Protein AF-A0A928BWV3-F1 (afdb_monomer_lite)

Radius of gyration: 13.82 Å; chains: 1; bounding box: 40×20×38 Å

pLDDT: mean 79.35, std 13.7, range [36.91, 91.44]

Foldseek 3Di:
DDPPPQQFEWEWDDDPLWIFIFTDTVVDGDDGPDIGSQLVVSVVVRVVCCVVPVHHYDPCSVVVSVVVNVVVVVVVD

Sequence (77 aa):
MKAIKSKRVITAEKKGRVWKVYVKNPNKTESAVCHTKEPLKALRYAFHLKAKFGLNIGANFVDRLIHEHNTLKNVAV

Structure (mmCIF, N/CA/C/O backbone):
data_AF-A0A928BWV3-F1
#
_entry.id   AF-A0A928BWV3-F1
#
loop_
_atom_site.group_PDB
_atom_site.id
_atom_site.type_symbol
_atom_site.label_atom_id
_atom_site.label_alt_id
_atom_site.label_comp_id
_atom_site.label_asym_id
_atom_site.label_entity_id
_atom_site.label_seq_id
_atom_site.pdbx_PDB_in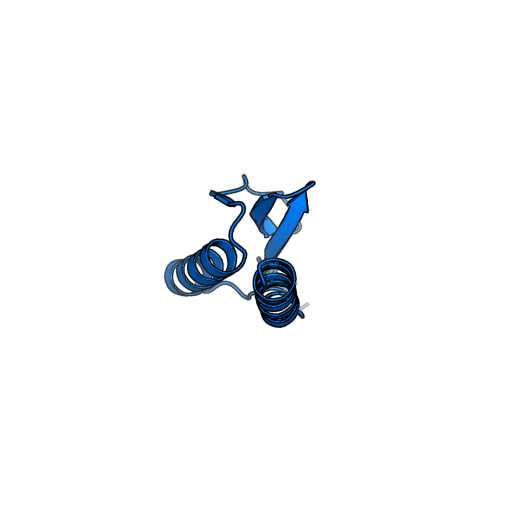s_code
_atom_site.Cartn_x
_atom_site.Cartn_y
_atom_site.Cartn_z
_atom_site.occupancy
_atom_site.B_iso_or_equiv
_atom_site.auth_seq_id
_atom_site.auth_comp_id
_atom_site.auth_asym_id
_atom_site.auth_atom_id
_atom_site.pdbx_PDB_model_num
ATOM 1 N N . MET A 1 1 ? -27.842 5.338 18.065 1.00 36.91 1 MET A N 1
ATOM 2 C CA . MET A 1 1 ? -27.117 5.813 16.862 1.00 36.91 1 MET A CA 1
ATOM 3 C C . MET A 1 1 ? -25.773 5.091 16.797 1.00 36.91 1 MET A C 1
ATOM 5 O O . MET A 1 1 ? -25.014 5.180 17.753 1.00 36.91 1 MET A O 1
ATOM 9 N N . LYS A 1 2 ? -25.507 4.282 15.757 1.00 39.19 2 LYS A N 1
ATOM 10 C CA . LYS A 1 2 ? -24.234 3.544 15.626 1.00 39.19 2 LYS A CA 1
ATOM 11 C C . LYS A 1 2 ? -23.099 4.555 15.454 1.00 39.19 2 LYS A C 1
ATOM 13 O O . LYS A 1 2 ? -23.086 5.280 14.466 1.00 39.19 2 LYS A O 1
ATOM 18 N N . ALA A 1 3 ? -22.166 4.589 16.405 1.00 45.97 3 ALA A N 1
ATOM 19 C CA . ALA A 1 3 ? -20.934 5.355 16.285 1.00 45.97 3 ALA A CA 1
ATOM 20 C C . ALA A 1 3 ? -20.259 4.996 14.955 1.00 45.97 3 ALA A C 1
ATOM 22 O O . ALA A 1 3 ? -19.923 3.832 14.713 1.00 45.97 3 ALA A O 1
ATOM 23 N N . ILE A 1 4 ? -20.094 5.989 14.082 1.00 48.06 4 ILE A N 1
ATOM 24 C CA . ILE A 1 4 ? -19.264 5.879 12.888 1.00 48.06 4 ILE A CA 1
ATOM 25 C C . ILE A 1 4 ? -17.846 5.685 13.420 1.00 48.06 4 ILE A C 1
ATOM 27 O O . ILE A 1 4 ? -17.147 6.643 13.730 1.00 48.06 4 ILE A O 1
ATOM 31 N N . LYS A 1 5 ? -17.443 4.426 13.636 1.00 50.41 5 LYS A N 1
ATOM 32 C CA . LYS A 1 5 ? -16.059 4.083 13.955 1.00 50.41 5 LYS A CA 1
ATOM 33 C C . LYS A 1 5 ? -15.239 4.627 12.797 1.00 50.41 5 LYS A C 1
ATOM 35 O O . LYS A 1 5 ? -15.320 4.070 11.705 1.00 50.41 5 LYS A O 1
ATOM 40 N N . SER A 1 6 ? -14.522 5.724 13.024 1.00 54.78 6 SER A N 1
ATOM 41 C CA . SER A 1 6 ? -13.549 6.306 12.104 1.00 54.78 6 SER A CA 1
ATOM 42 C C . SER A 1 6 ? -12.650 5.194 11.576 1.00 54.78 6 SER A C 1
ATOM 44 O O . SER A 1 6 ? -11.714 4.764 12.251 1.00 54.78 6 SER A O 1
ATOM 46 N N . LYS A 1 7 ? -12.986 4.638 10.405 1.00 68.56 7 LYS A N 1
ATOM 47 C CA . LYS A 1 7 ? -12.244 3.516 9.837 1.00 68.56 7 LYS A CA 1
ATOM 48 C C . LYS A 1 7 ? -10.925 4.090 9.343 1.00 68.56 7 LYS A C 1
ATOM 50 O O . LYS A 1 7 ? -10.873 4.718 8.292 1.00 68.56 7 LYS A O 1
ATOM 55 N N . ARG A 1 8 ? -9.871 3.902 10.133 1.00 78.06 8 ARG A N 1
ATOM 56 C CA . ARG A 1 8 ? -8.487 4.114 9.710 1.00 78.06 8 ARG A CA 1
ATOM 57 C C . ARG A 1 8 ? -8.207 3.178 8.540 1.00 78.06 8 ARG A C 1
ATOM 59 O O . ARG A 1 8 ? -8.397 1.966 8.663 1.00 78.06 8 ARG A O 1
ATOM 66 N N . VAL A 1 9 ? -7.791 3.742 7.412 1.00 85.56 9 VAL A N 1
ATOM 67 C CA . VAL A 1 9 ? -7.500 2.981 6.192 1.00 85.56 9 VAL A CA 1
ATOM 68 C C . VAL A 1 9 ? -6.062 3.239 5.774 1.00 85.56 9 VAL A C 1
ATOM 70 O O . VAL A 1 9 ? -5.621 4.383 5.696 1.00 85.56 9 VAL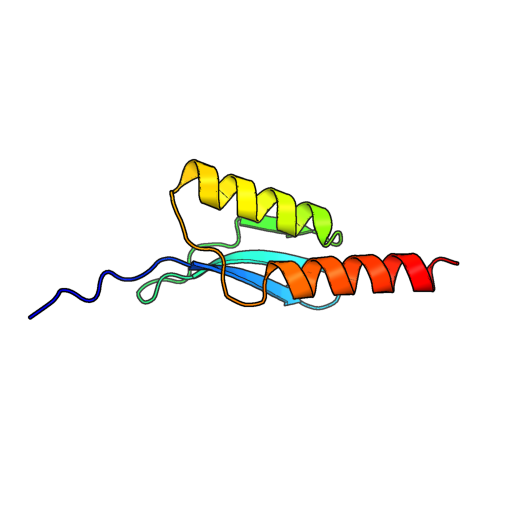 A O 1
ATOM 73 N N . ILE A 1 10 ? -5.325 2.169 5.499 1.00 88.00 10 ILE A N 1
ATOM 74 C CA . ILE A 1 10 ? -4.002 2.239 4.888 1.00 88.00 10 ILE A CA 1
ATOM 75 C C . ILE A 1 10 ? -4.199 2.556 3.409 1.00 88.00 10 ILE A C 1
ATOM 77 O O . ILE A 1 10 ? -4.881 1.821 2.693 1.00 88.00 10 ILE A O 1
ATOM 81 N N . THR A 1 11 ? -3.599 3.645 2.952 1.00 86.94 11 THR A N 1
ATOM 82 C CA . THR A 1 11 ? -3.644 4.079 1.558 1.00 86.94 11 THR A CA 1
ATOM 83 C C . THR A 1 11 ? -2.235 4.304 1.027 1.00 86.94 11 THR A C 1
ATOM 85 O O . THR A 1 11 ? -1.278 4.454 1.792 1.00 86.94 11 THR A O 1
ATOM 88 N N . ALA A 1 12 ? -2.099 4.284 -0.296 1.00 87.38 12 ALA A N 1
ATOM 89 C CA . ALA A 1 12 ? -0.864 4.627 -0.974 1.00 87.38 12 ALA A CA 1
ATOM 90 C C . ALA A 1 12 ? -1.153 5.653 -2.056 1.00 87.38 12 ALA A C 1
ATOM 92 O O . ALA A 1 12 ? -2.076 5.500 -2.855 1.00 87.38 12 ALA A O 1
ATOM 93 N N . GLU A 1 13 ? -0.320 6.682 -2.098 1.00 87.75 13 GLU A N 1
ATOM 94 C CA . GLU A 1 13 ? -0.336 7.680 -3.153 1.00 87.75 13 GLU A CA 1
ATOM 95 C C . GLU A 1 13 ? 0.992 7.673 -3.884 1.00 87.75 13 GLU A C 1
ATOM 97 O O . GLU A 1 13 ? 2.064 7.637 -3.278 1.00 87.75 13 GLU A O 1
ATOM 102 N N . LYS A 1 14 ? 0.919 7.750 -5.207 1.00 86.56 14 LYS A N 1
ATOM 103 C CA . LYS A 1 14 ? 2.089 7.930 -6.049 1.00 86.56 14 LYS A CA 1
ATOM 104 C C . LYS A 1 14 ? 2.328 9.423 -6.243 1.00 86.56 14 LYS A C 1
ATOM 106 O O . LYS A 1 14 ? 1.479 10.125 -6.784 1.00 86.56 14 LYS A O 1
ATOM 111 N N . LYS A 1 15 ? 3.492 9.911 -5.815 1.00 85.06 15 LYS A N 1
ATOM 112 C CA . LYS A 1 15 ? 3.989 11.255 -6.137 1.00 85.06 15 LYS A CA 1
ATOM 113 C C . LYS A 1 15 ? 5.210 11.113 -7.041 1.00 85.06 15 LYS A C 1
ATOM 115 O O . LYS A 1 15 ? 6.278 10.692 -6.596 1.00 85.06 15 LYS A O 1
ATOM 120 N N . GLY A 1 16 ? 5.040 11.428 -8.324 1.00 85.75 16 GLY A N 1
ATOM 121 C CA . GLY A 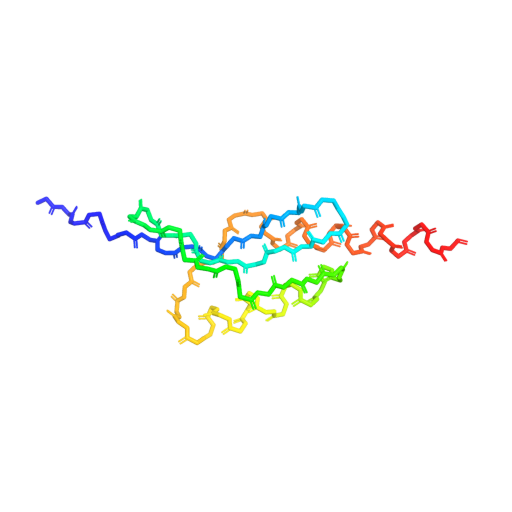1 16 ? 6.067 11.203 -9.343 1.00 85.75 16 GLY A CA 1
ATOM 122 C C . GLY A 1 16 ? 6.382 9.712 -9.499 1.00 85.75 16 GLY A C 1
ATOM 123 O O . GLY A 1 16 ? 5.493 8.918 -9.788 1.00 85.75 16 GLY A O 1
ATOM 124 N N . ARG A 1 17 ? 7.644 9.320 -9.279 1.00 83.75 17 ARG A N 1
ATOM 125 C CA . ARG A 1 17 ? 8.094 7.911 -9.305 1.00 83.75 17 ARG A CA 1
ATOM 126 C C . ARG A 1 17 ? 8.092 7.230 -7.928 1.00 83.75 17 ARG A C 1
ATOM 128 O O . ARG A 1 17 ? 8.598 6.121 -7.805 1.00 83.75 17 ARG A O 1
ATOM 135 N N . VAL A 1 18 ? 7.599 7.897 -6.882 1.00 87.62 18 VAL A N 1
ATOM 136 C CA . VAL A 1 18 ? 7.676 7.411 -5.497 1.00 87.62 18 VAL A CA 1
ATOM 137 C C . VAL A 1 18 ? 6.280 7.117 -4.961 1.00 87.62 18 VAL A C 1
ATOM 139 O O . VAL A 1 18 ? 5.405 7.983 -4.958 1.00 87.62 18 VAL A O 1
ATOM 142 N N . TRP A 1 19 ? 6.098 5.907 -4.449 1.00 88.62 19 TRP A N 1
ATOM 143 C CA . TRP A 1 19 ? 4.946 5.486 -3.669 1.00 88.62 19 TRP A CA 1
ATOM 144 C C . TRP A 1 19 ? 5.105 5.903 -2.209 1.00 88.62 19 TRP A C 1
ATOM 146 O O . TRP A 1 19 ? 6.128 5.636 -1.573 1.00 88.62 19 TRP A O 1
ATOM 156 N N . LYS A 1 20 ? 4.074 6.561 -1.681 1.00 88.62 20 LYS A N 1
ATOM 157 C CA . LYS A 1 20 ? 3.961 6.979 -0.286 1.00 88.62 20 LYS A CA 1
ATOM 158 C C . LYS A 1 20 ? 2.849 6.182 0.380 1.00 88.62 20 LYS A C 1
ATOM 160 O O . LYS A 1 20 ? 1.698 6.333 -0.017 1.00 88.62 20 LYS A O 1
ATOM 165 N N . VAL A 1 21 ? 3.177 5.362 1.377 1.00 88.06 21 VAL A N 1
ATOM 166 C CA . VAL A 1 21 ? 2.191 4.584 2.151 1.00 88.06 21 VAL A CA 1
ATOM 167 C C . VAL A 1 21 ? 1.940 5.272 3.485 1.00 88.06 21 VAL A C 1
ATOM 169 O O . VAL A 1 21 ? 2.883 5.595 4.213 1.00 88.06 21 VAL A O 1
ATOM 172 N N . TYR A 1 22 ? 0.670 5.490 3.812 1.00 86.62 22 TYR A N 1
ATOM 173 C CA . TYR A 1 22 ? 0.267 6.163 5.041 1.00 86.62 22 TYR A CA 1
ATOM 174 C C . TYR A 1 22 ? -1.119 5.715 5.508 1.00 86.62 22 TYR A C 1
ATOM 176 O O . TYR A 1 22 ? -1.884 5.095 4.767 1.00 86.62 22 TYR A O 1
ATOM 184 N N . VAL A 1 23 ? -1.443 6.019 6.764 1.00 85.56 23 VAL A N 1
ATOM 185 C CA . VAL A 1 23 ? -2.759 5.736 7.341 1.00 85.56 23 VAL A CA 1
ATOM 186 C C . VAL A 1 23 ? -3.612 6.994 7.233 1.00 85.56 23 VAL A C 1
ATOM 188 O O . VAL A 1 23 ? -3.310 8.024 7.833 1.00 85.56 23 VAL A O 1
ATOM 191 N N . LYS A 1 24 ? -4.693 6.919 6.458 1.00 81.12 24 LYS A N 1
ATOM 192 C CA . LYS A 1 24 ? -5.688 7.984 6.374 1.00 81.12 24 LYS A CA 1
ATOM 193 C C . LYS A 1 24 ? -6.668 7.823 7.533 1.00 81.12 24 LYS A C 1
ATOM 195 O O . LYS A 1 24 ? -7.378 6.819 7.625 1.00 81.12 24 LYS A O 1
ATOM 200 N N . ASN A 1 25 ? -6.691 8.812 8.418 1.00 78.75 25 ASN A N 1
ATOM 201 C CA . ASN A 1 25 ? -7.667 8.939 9.493 1.00 78.75 25 ASN A CA 1
ATOM 202 C C . ASN A 1 25 ? -8.642 10.065 9.097 1.00 78.75 25 ASN A C 1
ATOM 204 O O . ASN A 1 25 ? -8.179 11.114 8.648 1.00 78.75 25 ASN A O 1
ATOM 208 N N . PRO A 1 26 ? -9.967 9.906 9.253 1.00 67.19 26 PRO A N 1
ATOM 209 C CA . PRO A 1 26 ? -10.924 10.961 8.898 1.00 67.19 26 PRO A CA 1
ATOM 210 C C . PRO A 1 26 ? -10.721 12.261 9.692 1.00 67.19 26 PRO A C 1
ATOM 212 O O . PRO A 1 26 ? -11.047 13.327 9.186 1.00 67.19 26 PRO A O 1
ATOM 215 N N . ASN A 1 27 ? -10.118 12.185 10.884 1.00 67.81 27 ASN A N 1
ATOM 216 C CA . ASN A 1 27 ? -9.891 13.345 11.753 1.00 67.81 27 ASN A CA 1
ATOM 217 C C . ASN A 1 27 ? -8.426 13.820 11.784 1.00 67.81 27 ASN A C 1
ATOM 219 O O . ASN A 1 27 ? -8.120 14.795 12.465 1.00 67.81 27 ASN A O 1
ATOM 223 N N . LYS A 1 28 ? -7.500 13.118 11.111 1.00 64.12 28 LYS A N 1
ATOM 224 C CA . LYS A 1 28 ? -6.075 13.487 11.063 1.00 64.12 28 LYS A CA 1
ATOM 225 C C . LYS A 1 28 ? -5.350 12.720 9.957 1.00 64.12 28 LYS A C 1
ATOM 227 O O . LYS A 1 28 ? -5.375 11.494 9.929 1.00 64.12 28 LYS A O 1
ATOM 232 N N . THR A 1 29 ? -4.641 13.406 9.075 1.00 57.66 29 THR A N 1
ATOM 233 C CA . THR A 1 29 ? -3.705 12.728 8.170 1.00 57.66 29 THR A CA 1
ATOM 234 C C . THR A 1 29 ? -2.478 12.334 8.993 1.00 57.66 29 THR A C 1
ATOM 236 O O . THR A 1 29 ? -1.740 13.211 9.437 1.00 57.66 29 THR A O 1
ATOM 239 N N . GLU A 1 30 ? -2.284 11.044 9.283 1.00 63.34 30 GLU A N 1
ATOM 240 C CA . GLU A 1 30 ? -1.054 10.594 9.946 1.00 63.34 30 GLU A CA 1
ATOM 241 C C . GLU A 1 30 ? 0.120 10.618 8.960 1.00 63.34 30 GLU A C 1
ATOM 243 O O . GLU A 1 30 ? -0.051 10.416 7.754 1.00 63.34 30 GLU A O 1
ATOM 248 N N . SER A 1 31 ? 1.315 10.894 9.488 1.00 55.81 31 SER A N 1
ATOM 249 C CA . SER A 1 31 ? 2.550 11.035 8.718 1.00 55.81 31 SER A CA 1
ATOM 250 C C . SER A 1 31 ? 2.825 9.815 7.841 1.00 55.81 31 SER A C 1
ATOM 252 O O . SER A 1 31 ? 2.633 8.671 8.254 1.00 55.81 31 SER A O 1
ATOM 254 N N . ALA A 1 32 ? 3.304 10.063 6.620 1.00 59.50 32 ALA A N 1
ATOM 255 C CA . ALA A 1 32 ? 3.718 9.004 5.713 1.00 59.50 32 ALA A CA 1
ATOM 256 C C . ALA A 1 32 ? 4.884 8.212 6.302 1.00 59.50 32 ALA A C 1
ATOM 258 O O . ALA A 1 32 ? 5.905 8.787 6.674 1.00 59.50 32 ALA A O 1
ATOM 259 N N . VAL A 1 33 ? 4.714 6.892 6.390 1.00 68.12 33 VAL A N 1
ATOM 260 C CA . VAL A 1 33 ? 5.653 6.024 7.115 1.00 68.12 33 VAL A CA 1
ATOM 261 C C . VAL A 1 33 ? 6.585 5.274 6.155 1.00 68.12 33 VAL A C 1
ATOM 263 O O . VAL A 1 33 ? 7.651 4.819 6.557 1.00 68.12 33 VAL A O 1
ATOM 266 N N . CYS A 1 34 ? 6.238 5.185 4.865 1.00 80.31 34 CYS A N 1
ATOM 267 C CA . CYS A 1 34 ? 7.094 4.581 3.843 1.00 80.31 34 CYS A CA 1
ATOM 268 C C . CYS A 1 34 ? 7.124 5.419 2.558 1.00 80.31 34 CYS A C 1
ATOM 270 O O . CYS A 1 34 ? 6.076 5.794 2.028 1.00 80.31 34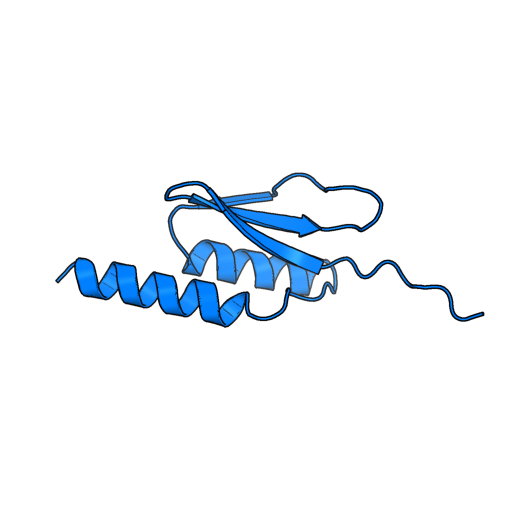 CYS A O 1
ATOM 272 N N . HIS A 1 35 ? 8.335 5.663 2.048 1.00 86.31 35 HIS A N 1
ATOM 273 C CA . HIS A 1 35 ? 8.611 6.276 0.751 1.00 86.31 35 HIS A CA 1
ATOM 274 C C . HIS A 1 35 ? 9.472 5.314 -0.069 1.00 86.31 35 HIS A C 1
ATOM 276 O O . HIS A 1 35 ? 10.605 5.026 0.312 1.00 86.31 35 HIS A O 1
ATOM 282 N N . THR A 1 36 ? 8.959 4.800 -1.184 1.00 86.44 36 THR A N 1
ATOM 283 C CA . THR A 1 36 ? 9.712 3.850 -2.016 1.00 86.44 36 THR A CA 1
ATOM 284 C C . THR A 1 36 ? 9.382 3.994 -3.494 1.00 86.44 36 THR A C 1
ATOM 286 O O . THR A 1 36 ? 8.258 4.321 -3.859 1.00 86.44 36 THR A O 1
ATOM 289 N N . LYS A 1 37 ? 10.365 3.752 -4.364 1.00 87.00 37 LYS A N 1
ATOM 290 C CA . LYS A 1 37 ? 10.151 3.667 -5.819 1.00 87.00 37 LYS A CA 1
ATOM 291 C C . LYS A 1 37 ? 9.630 2.290 -6.247 1.00 87.00 37 LYS A C 1
ATOM 293 O O . LYS A 1 37 ? 9.172 2.136 -7.370 1.00 87.00 37 LYS A O 1
ATOM 298 N N . GLU A 1 38 ? 9.688 1.301 -5.357 1.00 88.50 38 GLU A N 1
ATOM 299 C CA . GLU A 1 38 ? 9.305 -0.080 -5.642 1.00 88.50 38 GLU A CA 1
ATOM 300 C C . GLU A 1 38 ? 7.878 -0.367 -5.152 1.00 88.50 38 GLU A C 1
ATOM 302 O O . GLU A 1 38 ? 7.645 -0.385 -3.935 1.00 88.50 38 GLU A O 1
ATOM 307 N N . PRO A 1 39 ? 6.925 -0.659 -6.056 1.00 89.06 39 PRO A N 1
ATOM 308 C CA . PRO A 1 39 ? 5.535 -0.909 -5.675 1.00 89.06 39 PRO A CA 1
ATOM 309 C C . PRO A 1 39 ? 5.383 -2.090 -4.703 1.00 89.06 39 PRO A C 1
ATOM 311 O O . PRO A 1 39 ? 4.602 -2.027 -3.755 1.00 89.06 39 PRO A O 1
ATOM 314 N N . LEU A 1 40 ? 6.192 -3.144 -4.864 1.00 90.19 40 LEU A N 1
ATOM 315 C CA . LEU A 1 40 ? 6.170 -4.307 -3.968 1.00 90.19 40 LEU A CA 1
ATOM 316 C C . LEU A 1 40 ? 6.644 -3.980 -2.547 1.00 90.19 40 LEU A C 1
ATOM 318 O O . LEU A 1 40 ? 6.112 -4.532 -1.583 1.00 90.19 40 LEU A O 1
ATOM 322 N N . LYS A 1 41 ? 7.599 -3.052 -2.383 1.00 90.12 41 LYS A N 1
ATOM 323 C CA . LYS A 1 41 ? 8.004 -2.581 -1.049 1.00 90.12 41 LYS A CA 1
ATOM 324 C C . LYS A 1 41 ? 6.864 -1.817 -0.376 1.00 90.12 41 LYS A C 1
ATOM 326 O O . LYS A 1 41 ? 6.612 -2.040 0.806 1.00 90.12 41 LYS A O 1
ATOM 331 N N . ALA A 1 42 ? 6.140 -0.983 -1.127 1.00 89.56 42 ALA A N 1
ATOM 332 C CA . ALA A 1 42 ? 4.953 -0.289 -0.625 1.00 89.56 42 ALA A CA 1
ATOM 333 C C . ALA A 1 42 ? 3.855 -1.286 -0.211 1.00 89.56 42 ALA A C 1
ATOM 335 O O . ALA A 1 42 ? 3.257 -1.148 0.858 1.00 89.56 42 ALA A O 1
ATOM 336 N N . LEU A 1 43 ? 3.650 -2.339 -1.008 1.00 91.19 43 LEU A N 1
ATOM 337 C CA . LEU A 1 43 ? 2.685 -3.397 -0.722 1.00 91.19 43 LEU A CA 1
ATOM 338 C C . LEU A 1 43 ? 3.039 -4.169 0.555 1.00 91.19 43 LEU A C 1
ATOM 340 O O . LEU A 1 43 ? 2.213 -4.284 1.461 1.00 91.19 43 LEU A O 1
ATOM 344 N N . ARG A 1 44 ? 4.286 -4.644 0.667 1.00 91.44 44 ARG A N 1
ATOM 345 C CA . ARG A 1 44 ? 4.784 -5.349 1.858 1.00 91.44 44 ARG A CA 1
ATOM 346 C C . ARG A 1 44 ? 4.624 -4.498 3.114 1.00 91.44 44 ARG A C 1
ATOM 348 O O . ARG A 1 44 ? 4.216 -5.004 4.158 1.00 91.44 44 ARG A O 1
ATOM 355 N N . TYR A 1 45 ? 4.904 -3.202 3.005 1.00 88.75 45 TYR A N 1
ATOM 356 C CA . TYR A 1 45 ? 4.760 -2.277 4.118 1.00 88.75 45 TYR A CA 1
ATOM 357 C C . TYR A 1 45 ? 3.298 -2.110 4.557 1.00 88.75 45 TYR A C 1
ATOM 359 O O . TYR A 1 45 ? 3.004 -2.132 5.750 1.00 88.75 45 TYR A O 1
ATOM 367 N N . ALA A 1 46 ? 2.356 -2.023 3.616 1.00 88.94 46 ALA A N 1
ATOM 368 C CA . ALA A 1 46 ? 0.932 -1.964 3.940 1.00 88.94 46 ALA A CA 1
ATOM 369 C C . ALA A 1 46 ? 0.431 -3.229 4.652 1.00 88.94 46 ALA A C 1
ATOM 371 O O . ALA A 1 46 ? -0.311 -3.125 5.627 1.00 88.94 46 ALA A O 1
ATOM 372 N N . PHE A 1 47 ? 0.876 -4.416 4.234 1.00 90.88 47 PHE A N 1
ATOM 373 C CA . PHE A 1 47 ? 0.560 -5.656 4.950 1.00 90.88 47 PHE A CA 1
ATOM 374 C C . PHE A 1 47 ? 1.149 -5.681 6.361 1.00 90.88 47 PHE A C 1
ATOM 376 O O . PHE A 1 47 ? 0.469 -6.101 7.296 1.00 90.88 47 PHE A O 1
ATOM 383 N N . HIS A 1 48 ? 2.369 -5.168 6.538 1.00 90.00 48 HIS A N 1
ATOM 384 C CA . HIS A 1 48 ? 2.963 -5.017 7.864 1.00 90.00 48 HIS A CA 1
ATOM 385 C C . HIS A 1 48 ? 2.127 -4.088 8.760 1.00 90.00 48 HIS A C 1
ATOM 387 O O . HIS A 1 48 ? 1.827 -4.441 9.898 1.00 90.00 48 HIS A O 1
ATOM 393 N N . LEU A 1 49 ? 1.677 -2.939 8.242 1.00 85.81 49 LEU A N 1
ATOM 394 C CA . LEU A 1 49 ? 0.785 -2.031 8.972 1.00 85.81 49 LEU A CA 1
ATOM 395 C C . LEU A 1 49 ? -0.564 -2.684 9.304 1.00 85.81 49 LEU A C 1
ATOM 397 O O . LEU A 1 49 ? -1.068 -2.510 10.412 1.00 85.81 49 LEU A O 1
ATOM 401 N N . LYS A 1 50 ? -1.143 -3.455 8.375 1.00 88.31 50 LYS A N 1
ATOM 402 C CA . LYS A 1 50 ? -2.386 -4.205 8.602 1.00 88.31 50 LYS A CA 1
ATOM 403 C C . LYS A 1 50 ? -2.221 -5.211 9.73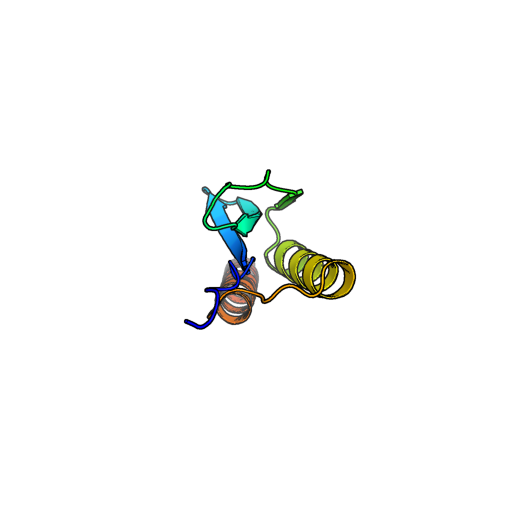9 1.00 88.31 50 LYS A C 1
ATOM 405 O O . LYS A 1 50 ? -3.067 -5.247 10.623 1.00 88.31 50 LYS A O 1
ATOM 410 N N . ALA A 1 51 ? -1.131 -5.977 9.740 1.00 88.50 51 ALA A N 1
ATOM 411 C CA . ALA A 1 51 ? -0.839 -6.949 10.790 1.00 88.50 51 ALA A CA 1
ATOM 412 C C . ALA A 1 51 ? -0.577 -6.276 12.148 1.00 88.50 51 ALA A C 1
ATOM 414 O O . ALA A 1 51 ? -1.080 -6.736 13.167 1.00 88.50 51 ALA A O 1
ATOM 415 N N . LYS A 1 52 ? 0.163 -5.161 12.163 1.00 85.94 52 LYS A N 1
ATOM 416 C CA . LYS A 1 52 ? 0.538 -4.449 13.394 1.00 85.94 52 LYS A CA 1
ATOM 417 C C . LYS A 1 52 ? -0.624 -3.697 14.042 1.00 85.94 52 LYS A C 1
ATOM 419 O O . LYS A 1 52 ? -0.718 -3.651 15.262 1.00 85.94 52 LYS A O 1
ATOM 424 N N . PHE A 1 53 ? -1.475 -3.069 13.235 1.00 81.88 53 PHE A N 1
ATOM 425 C CA . PHE A 1 53 ? -2.500 -2.137 13.715 1.00 81.88 53 PHE A CA 1
ATOM 426 C C . PHE A 1 53 ? -3.940 -2.619 13.474 1.00 81.88 53 PHE A C 1
ATOM 428 O O . PHE A 1 53 ? -4.878 -1.903 13.816 1.00 81.88 53 PHE A O 1
ATOM 435 N N . GLY A 1 54 ? -4.137 -3.792 12.861 1.00 81.94 54 GLY A N 1
ATOM 436 C CA . GLY A 1 54 ? -5.465 -4.331 12.541 1.00 81.94 54 GLY A CA 1
ATOM 437 C C . GLY A 1 54 ? -6.252 -3.473 11.543 1.00 81.94 54 GLY A C 1
ATOM 438 O O . GLY A 1 54 ? -7.481 -3.443 11.579 1.00 81.94 54 GLY A O 1
ATOM 439 N N . LEU A 1 55 ? -5.556 -2.717 10.689 1.00 84.69 55 LEU A N 1
ATOM 440 C CA . LEU A 1 55 ? -6.164 -1.723 9.803 1.00 84.69 55 LEU A CA 1
ATOM 441 C C . LEU A 1 55 ? -6.592 -2.310 8.460 1.00 84.69 55 LEU A C 1
ATOM 443 O O . LEU A 1 55 ? -5.961 -3.216 7.914 1.00 84.69 55 LEU A O 1
ATOM 447 N N . ASN A 1 56 ? -7.633 -1.721 7.877 1.00 87.44 56 ASN A N 1
ATOM 448 C CA . ASN A 1 56 ? -8.048 -2.069 6.526 1.00 87.44 56 ASN A CA 1
ATOM 449 C C . ASN A 1 56 ? -7.139 -1.397 5.499 1.00 87.44 56 ASN A C 1
ATOM 451 O O . ASN A 1 56 ? -6.763 -0.237 5.651 1.00 87.44 56 ASN A O 1
ATOM 455 N N . ILE A 1 57 ? -6.818 -2.126 4.436 1.00 87.44 57 ILE A N 1
ATOM 456 C CA . ILE A 1 57 ? -6.144 -1.576 3.261 1.00 87.44 57 ILE A CA 1
ATOM 457 C C . ILE A 1 57 ? -7.223 -1.021 2.325 1.00 87.44 57 ILE A C 1
ATOM 459 O O . ILE A 1 57 ? -8.301 -1.605 2.212 1.00 87.44 57 ILE A O 1
ATOM 463 N N . GLY A 1 58 ? -6.956 0.126 1.701 1.00 84.56 58 GLY A N 1
ATOM 464 C CA . GLY A 1 58 ? -7.881 0.767 0.770 1.00 84.56 58 GLY A CA 1
ATOM 465 C C . GLY A 1 58 ? -8.255 -0.132 -0.410 1.00 84.56 58 GLY A C 1
ATOM 466 O O . GLY A 1 58 ? -7.475 -0.985 -0.837 1.00 84.56 58 GLY A O 1
ATOM 467 N N . ALA A 1 59 ? -9.453 0.082 -0.953 1.00 81.06 59 ALA A N 1
ATOM 468 C CA . ALA A 1 59 ? -9.891 -0.600 -2.166 1.00 81.06 59 ALA A CA 1
ATOM 469 C C . ALA A 1 59 ? -8.921 -0.313 -3.326 1.00 81.06 59 ALA A C 1
ATOM 471 O O . ALA A 1 59 ? -8.387 0.793 -3.434 1.00 81.06 59 ALA A O 1
ATOM 472 N N . ASN A 1 60 ? -8.683 -1.313 -4.177 1.00 84.94 60 ASN A N 1
ATOM 473 C CA . ASN A 1 60 ? -7.795 -1.243 -5.347 1.00 84.94 60 ASN A CA 1
ATOM 474 C C . ASN A 1 60 ? -6.316 -0.937 -5.025 1.00 84.94 60 ASN A C 1
ATOM 476 O O . ASN A 1 60 ? -5.528 -0.663 -5.928 1.00 84.94 60 ASN A O 1
ATOM 480 N N . PHE A 1 61 ? -5.909 -0.957 -3.751 1.00 86.88 61 PHE A N 1
ATOM 481 C CA . PHE A 1 61 ? -4.523 -0.701 -3.349 1.00 86.88 61 PHE A CA 1
ATOM 482 C C . PHE A 1 61 ? -3.573 -1.770 -3.898 1.00 86.88 61 PHE A C 1
ATOM 484 O O . PHE A 1 61 ? -2.524 -1.453 -4.458 1.00 86.88 61 PHE A O 1
ATOM 491 N N . VAL A 1 62 ? -3.950 -3.040 -3.729 1.00 87.62 62 VAL A N 1
ATOM 492 C CA . VAL A 1 62 ? -3.137 -4.191 -4.133 1.00 87.62 62 VAL A CA 1
ATOM 493 C C . VAL A 1 62 ? -3.037 -4.249 -5.655 1.00 87.62 62 VAL A C 1
A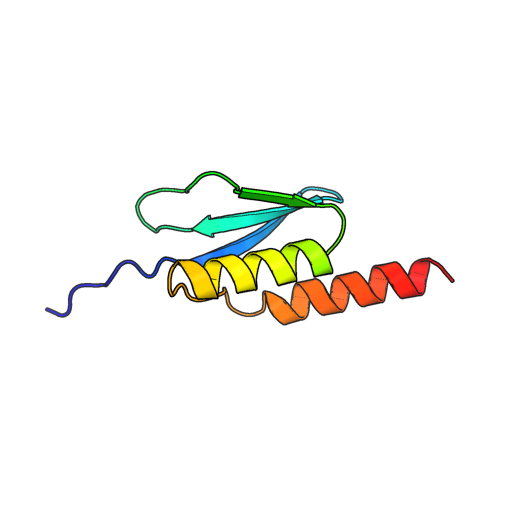TOM 495 O O . VAL A 1 62 ? -1.928 -4.283 -6.183 1.00 87.62 62 VAL A O 1
ATOM 498 N N . ASP A 1 63 ? -4.172 -4.146 -6.351 1.00 89.56 63 ASP A N 1
ATOM 499 C CA . ASP A 1 63 ? -4.237 -4.196 -7.815 1.00 89.56 63 ASP A CA 1
ATOM 500 C C . ASP A 1 63 ? -3.388 -3.106 -8.470 1.00 89.56 63 ASP A C 1
ATOM 502 O O . ASP A 1 63 ? -2.614 -3.388 -9.383 1.00 89.56 63 ASP A O 1
ATOM 506 N N . ARG A 1 64 ? -3.447 -1.868 -7.958 1.00 88.62 64 ARG A N 1
ATOM 507 C CA . ARG A 1 64 ? -2.642 -0.753 -8.483 1.00 88.62 64 ARG A CA 1
ATOM 508 C C . ARG A 1 64 ? -1.142 -0.993 -8.341 1.00 88.62 64 ARG A C 1
ATOM 510 O O . ARG A 1 64 ? -0.396 -0.707 -9.274 1.00 88.62 64 ARG A O 1
ATOM 517 N N . LEU A 1 65 ? -0.694 -1.500 -7.192 1.00 87.56 65 LEU A N 1
ATOM 518 C CA . LEU A 1 65 ? 0.730 -1.747 -6.952 1.00 87.56 65 LEU A CA 1
ATOM 519 C C . LEU A 1 65 ? 1.252 -2.937 -7.762 1.00 87.56 65 LEU A C 1
ATOM 521 O O . LEU A 1 65 ? 2.371 -2.871 -8.269 1.00 87.56 65 LEU A O 1
ATOM 525 N N . ILE A 1 66 ? 0.454 -3.997 -7.914 1.00 89.06 66 ILE A N 1
ATOM 526 C CA . ILE A 1 66 ? 0.809 -5.153 -8.749 1.00 89.06 66 ILE A CA 1
ATOM 527 C C . ILE A 1 66 ? 0.865 -4.747 -10.222 1.00 89.06 66 ILE A C 1
ATOM 529 O O . ILE A 1 66 ? 1.860 -5.027 -10.890 1.00 89.06 66 ILE A O 1
ATOM 533 N N . HIS A 1 67 ? -0.162 -4.050 -10.717 1.00 89.81 67 HIS A N 1
ATOM 534 C CA . HIS A 1 67 ? -0.198 -3.563 -12.094 1.00 89.81 67 HIS A CA 1
ATOM 535 C C . HIS A 1 67 ? 1.028 -2.702 -12.401 1.00 89.81 67 HIS A C 1
ATOM 537 O O . HIS A 1 67 ? 1.737 -2.956 -13.369 1.00 89.81 67 HIS A O 1
ATOM 543 N N . GLU A 1 68 ? 1.345 -1.741 -11.534 1.00 86.88 68 GLU A N 1
ATOM 544 C CA . GLU A 1 68 ? 2.481 -0.858 -11.766 1.00 86.88 68 GLU A CA 1
ATOM 545 C C . GLU A 1 68 ? 3.836 -1.573 -11.673 1.00 86.88 68 GLU A C 1
ATOM 547 O O . GLU A 1 68 ? 4.748 -1.253 -12.434 1.00 86.88 68 GLU A O 1
ATOM 552 N N . HIS A 1 69 ? 3.976 -2.566 -10.790 1.00 87.62 69 HIS A N 1
ATOM 553 C CA . HIS A 1 69 ? 5.170 -3.409 -10.757 1.00 87.62 69 HIS A CA 1
ATOM 554 C C . HIS A 1 69 ? 5.371 -4.154 -12.082 1.00 87.62 69 HIS A C 1
ATOM 556 O O . HIS A 1 69 ? 6.478 -4.156 -12.620 1.00 87.62 69 HIS A O 1
ATOM 562 N N . ASN A 1 70 ? 4.300 -4.736 -12.628 1.00 86.69 70 ASN A N 1
ATOM 563 C CA . ASN A 1 70 ? 4.346 -5.438 -13.906 1.00 86.69 70 ASN A CA 1
ATOM 564 C C . ASN A 1 70 ? 4.670 -4.486 -15.063 1.00 86.69 70 ASN A C 1
ATOM 566 O O . ASN A 1 70 ? 5.503 -4.825 -15.896 1.00 86.69 70 ASN A O 1
ATOM 570 N N . THR A 1 71 ? 4.099 -3.279 -15.083 1.00 84.81 71 THR A N 1
ATOM 571 C CA . THR A 1 71 ? 4.426 -2.252 -16.086 1.00 84.81 71 THR A CA 1
ATOM 572 C C . THR A 1 71 ? 5.902 -1.859 -16.030 1.00 84.81 71 THR A C 1
ATOM 574 O O . THR A 1 71 ? 6.559 -1.807 -17.063 1.00 84.81 71 THR A O 1
ATOM 577 N N . LEU A 1 72 ? 6.463 -1.640 -14.834 1.00 81.50 72 LEU A N 1
ATOM 578 C CA . LEU A 1 72 ? 7.889 -1.323 -14.677 1.00 81.50 72 LEU A CA 1
ATOM 579 C C . LEU A 1 72 ? 8.802 -2.471 -15.123 1.00 81.50 72 LEU A C 1
ATOM 581 O O . LEU A 1 72 ? 9.856 -2.214 -15.695 1.00 81.50 72 LEU A O 1
ATOM 585 N N . LYS A 1 73 ? 8.404 -3.723 -14.870 1.00 76.56 73 LYS A N 1
ATOM 586 C CA . LYS A 1 73 ? 9.154 -4.907 -15.305 1.00 76.56 73 LYS A CA 1
ATOM 587 C C . LYS A 1 73 ? 9.106 -5.088 -16.824 1.00 76.56 73 LYS A C 1
ATOM 589 O O . LYS A 1 73 ? 10.109 -5.471 -17.406 1.00 76.56 73 LYS A O 1
ATOM 594 N N . ASN A 1 74 ? 7.962 -4.809 -17.447 1.00 75.31 74 ASN A N 1
ATOM 595 C CA . ASN A 1 74 ? 7.753 -4.985 -18.886 1.00 75.31 74 ASN A CA 1
ATOM 596 C C . ASN A 1 74 ? 8.477 -3.906 -19.715 1.00 75.31 74 ASN A C 1
ATOM 598 O O . ASN A 1 74 ? 8.960 -4.185 -20.797 1.00 75.31 74 ASN A O 1
ATOM 602 N N . VAL A 1 75 ? 8.625 -2.691 -19.176 1.00 63.81 75 VAL A N 1
ATOM 603 C CA . VAL A 1 75 ? 9.395 -1.603 -19.817 1.00 63.81 75 VAL A CA 1
ATOM 604 C C . VAL A 1 75 ? 10.916 -1.779 -19.669 1.00 63.81 75 VAL A C 1
ATOM 606 O O . VAL A 1 75 ? 11.682 -1.110 -20.351 1.00 63.81 75 VAL A O 1
ATOM 609 N N . ALA A 1 76 ? 11.372 -2.647 -18.763 1.00 58.69 76 ALA A N 1
ATOM 610 C CA . ALA A 1 76 ? 12.795 -2.920 -18.547 1.00 58.69 76 ALA A CA 1
ATOM 611 C C . ALA A 1 76 ? 13.359 -4.045 -19.445 1.00 58.69 76 ALA A C 1
ATOM 613 O O . ALA A 1 76 ? 14.507 -4.443 -19.241 1.00 58.69 76 ALA A O 1
ATOM 614 N N . VAL A 1 77 ? 12.554 -4.561 -20.383 1.00 50.25 77 VAL A N 1
ATOM 615 C CA . VAL A 1 77 ? 12.920 -5.537 -21.428 1.00 50.25 77 VAL A CA 1
ATOM 616 C C . VAL A 1 77 ? 13.059 -4.801 -22.753 1.00 50.25 77 VAL A C 1
ATOM 618 O O . VAL A 1 77 ? 14.027 -5.111 -23.477 1.00 50.25 77 VAL A O 1
#

Secondary structure (DSSP, 8-state):
--------EEEEEEETTEEEEEEEETTEEPPP-EEES-HHHHHHHHHHHHHHH-PEEPTTHHHHHHHHHHHHHHTT-